Protein AF-A0A6I1W1C2-F1 (afdb_monomer_lite)

Radius of gyration: 15.59 Å; chains: 1; bounding box: 40×28×45 Å

Secondary structure (DSSP, 8-state):
-EEEE-SEE-HHHHHHHHTT-EEEEEESEE---HHHHHHHHHTGGGTGGGEEE--HHHHT-HHHHHHHT-------SEE-TT--EESSEETTTEE-S--TTHHHHHHHS--

Sequence (111 aa):
DLIMYSEVLQDSTFDLIDAGKMRFASGSSITLSERRNSDVFGNLERYKDKLVLRPQEISNHPEVVRRLGIIGINTALEFDIYGNVNSTHVCGTRMMNGIGGSGDFARNAHL

Structure (mmCIF, N/CA/C/O backbone):
data_AF-A0A6I1W1C2-F1
#
_entry.id   AF-A0A6I1W1C2-F1
#
loop_
_atom_site.group_PDB
_atom_site.id
_atom_site.type_symbol
_atom_site.label_atom_id
_atom_site.label_alt_id
_atom_site.label_comp_id
_atom_site.label_asym_id
_atom_site.label_entity_id
_atom_site.label_seq_id
_atom_site.pdbx_PDB_ins_code
_atom_site.Cartn_x
_atom_site.Cartn_y
_atom_site.Cartn_z
_atom_site.occupancy
_atom_site.B_iso_or_equiv
_atom_site.auth_seq_id
_a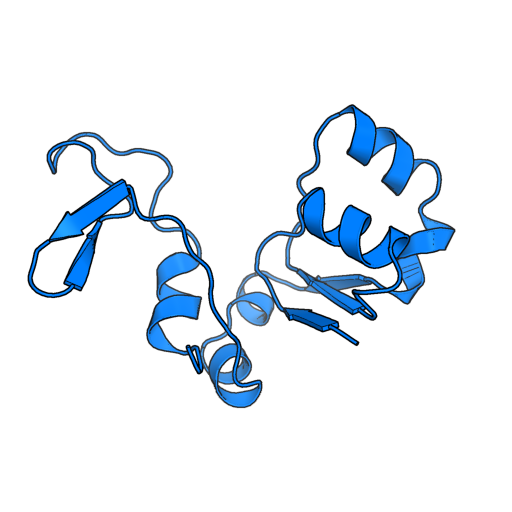tom_site.auth_comp_id
_atom_site.auth_asym_id
_atom_site.auth_atom_id
_atom_site.pdbx_PDB_model_num
ATOM 1 N N . ASP A 1 1 ? -16.269 7.513 -0.417 1.00 86.75 1 ASP A N 1
ATOM 2 C CA . ASP A 1 1 ? -16.072 6.301 0.395 1.00 86.75 1 ASP A CA 1
ATOM 3 C C . ASP A 1 1 ? -14.973 5.424 -0.169 1.00 86.75 1 ASP A C 1
ATOM 5 O O . ASP A 1 1 ? -15.239 4.556 -0.989 1.00 86.75 1 ASP A O 1
ATOM 9 N N . LEU A 1 2 ? -13.732 5.680 0.246 1.00 97.81 2 LEU A N 1
ATOM 10 C CA . LEU A 1 2 ? -12.572 4.854 -0.091 1.00 97.81 2 LEU A CA 1
ATOM 11 C C . LEU A 1 2 ? -12.383 3.739 0.945 1.00 97.81 2 LEU A C 1
ATOM 13 O O . LEU A 1 2 ? -12.714 3.908 2.122 1.00 97.81 2 LEU A O 1
ATOM 17 N N . ILE A 1 3 ? -11.820 2.618 0.503 1.00 98.31 3 ILE A N 1
ATOM 18 C CA . ILE A 1 3 ? -11.319 1.537 1.355 1.00 98.31 3 ILE A CA 1
ATOM 19 C C . ILE A 1 3 ? -9.901 1.233 0.891 1.00 98.31 3 ILE A C 1
ATOM 21 O O . ILE A 1 3 ? -9.654 1.156 -0.311 1.00 98.31 3 ILE A O 1
ATOM 25 N N . MET A 1 4 ? -8.986 1.048 1.835 1.00 98.62 4 MET A N 1
ATOM 26 C CA . MET A 1 4 ? -7.605 0.694 1.543 1.00 98.62 4 MET A CA 1
ATOM 27 C C . MET A 1 4 ? -7.337 -0.763 1.905 1.00 98.62 4 MET A C 1
ATOM 29 O O . MET A 1 4 ? -7.684 -1.225 2.993 1.00 98.62 4 MET A O 1
ATOM 33 N N . TYR A 1 5 ? -6.673 -1.466 0.996 1.00 98.69 5 TYR A N 1
ATOM 34 C CA . TYR A 1 5 ? -6.067 -2.765 1.241 1.00 98.69 5 TYR A CA 1
ATOM 35 C C . TYR A 1 5 ? -4.619 -2.682 0.755 1.00 98.69 5 TYR A C 1
ATOM 37 O O . TYR A 1 5 ? -4.382 -2.576 -0.444 1.00 98.69 5 TYR A O 1
ATOM 45 N N . SER A 1 6 ? -3.680 -2.616 1.695 1.00 98.12 6 SER A N 1
ATOM 46 C CA . SER A 1 6 ? -2.268 -2.288 1.460 1.00 98.12 6 SER A CA 1
ATOM 47 C C . SER A 1 6 ? -1.360 -3.220 2.270 1.00 98.12 6 SER A C 1
ATOM 49 O O . SER A 1 6 ? -1.830 -3.946 3.145 1.00 98.12 6 SER A O 1
ATOM 51 N N . GLU A 1 7 ? -0.054 -3.180 2.015 1.00 98.25 7 GLU A N 1
ATOM 52 C CA . GLU A 1 7 ? 0.962 -3.774 2.895 1.00 98.25 7 GLU A CA 1
ATOM 53 C C . GLU A 1 7 ? 1.239 -2.865 4.102 1.00 98.25 7 GLU A C 1
ATOM 55 O O . GLU A 1 7 ? 1.220 -3.310 5.250 1.00 98.25 7 GLU A O 1
ATOM 60 N N . VAL A 1 8 ? 1.440 -1.568 3.851 1.00 97.94 8 VAL A N 1
ATOM 61 C CA . VAL A 1 8 ? 1.824 -0.576 4.864 1.00 97.94 8 VAL A CA 1
ATOM 62 C C . VAL A 1 8 ? 0.798 0.549 4.907 1.00 97.94 8 VAL A C 1
ATOM 64 O O . VAL A 1 8 ? 0.391 1.076 3.867 1.00 97.94 8 VAL A O 1
ATOM 67 N N . LEU A 1 9 ? 0.396 0.936 6.117 1.00 98.44 9 LEU A N 1
ATOM 68 C CA . LEU A 1 9 ? -0.428 2.114 6.371 1.00 98.44 9 LEU A CA 1
ATOM 69 C C . LEU A 1 9 ? 0.471 3.283 6.784 1.00 98.44 9 LEU A C 1
ATOM 71 O O . LEU A 1 9 ? 1.155 3.221 7.808 1.00 98.44 9 LEU A O 1
ATOM 75 N N . GLN A 1 10 ? 0.465 4.337 5.973 1.00 98.44 10 GLN A N 1
ATOM 76 C CA . GLN A 1 10 ? 1.273 5.548 6.159 1.00 98.44 10 GLN A CA 1
ATOM 77 C C . GLN A 1 10 ? 0.415 6.750 6.573 1.00 98.44 10 GLN A C 1
ATOM 79 O O . GLN A 1 10 ? -0.812 6.650 6.597 1.00 98.44 10 GLN A O 1
ATOM 84 N N . ASP A 1 11 ? 1.045 7.898 6.848 1.00 98.50 11 ASP A N 1
ATOM 85 C CA . ASP A 1 11 ? 0.389 9.150 7.267 1.00 98.50 11 ASP A CA 1
ATOM 86 C C . ASP A 1 11 ? -0.856 9.491 6.435 1.00 98.50 11 ASP A C 1
ATOM 88 O O . ASP A 1 11 ? -1.915 9.780 6.991 1.00 98.50 11 ASP A O 1
ATOM 92 N N . SER A 1 12 ? -0.762 9.343 5.111 1.00 97.88 12 SER A N 1
ATOM 93 C CA . SER A 1 12 ? -1.852 9.618 4.167 1.00 97.88 12 SER A CA 1
ATOM 94 C C . SER A 1 12 ? -3.112 8.783 4.419 1.00 97.88 12 SER A C 1
ATOM 96 O O . SER A 1 12 ? -4.222 9.235 4.142 1.00 97.88 12 SER A O 1
ATOM 98 N N . THR A 1 13 ? -2.972 7.580 4.984 1.00 98.25 13 THR A N 1
ATOM 99 C CA . THR A 1 13 ? -4.113 6.741 5.386 1.00 98.25 13 THR A CA 1
ATOM 100 C C . THR A 1 13 ? -4.937 7.460 6.446 1.00 98.25 13 THR A C 1
ATOM 102 O O . THR A 1 13 ? -6.159 7.551 6.338 1.00 98.25 13 THR A O 1
ATOM 105 N N . PHE A 1 14 ? -4.257 8.012 7.449 1.00 98.31 14 PHE A N 1
ATOM 106 C CA . PHE A 1 14 ? -4.873 8.705 8.573 1.00 98.31 14 PHE A CA 1
ATOM 107 C C . PHE A 1 14 ? -5.381 10.086 8.167 1.00 98.31 14 PHE A C 1
ATOM 109 O O . PHE A 1 14 ? -6.489 10.443 8.554 1.00 98.31 14 PHE A O 1
ATOM 116 N N . ASP A 1 15 ? -4.659 10.800 7.298 1.00 98.25 15 ASP A N 1
ATOM 117 C CA . ASP A 1 15 ? -5.137 12.053 6.698 1.00 98.25 15 ASP A CA 1
ATOM 118 C C . ASP A 1 15 ? -6.482 11.852 5.979 1.00 98.25 15 ASP A C 1
ATOM 120 O O . ASP A 1 15 ? -7.412 12.647 6.127 1.00 98.25 15 ASP A O 1
ATOM 124 N N . LEU A 1 16 ? -6.619 10.759 5.219 1.00 98.31 16 LEU A N 1
ATOM 125 C CA . LEU A 1 16 ? -7.854 10.445 4.500 1.00 98.31 16 LEU A CA 1
ATOM 126 C C . LEU A 1 16 ? -8.982 9.974 5.426 1.00 98.31 16 LEU A C 1
ATOM 128 O O . LEU A 1 16 ? -10.150 10.241 5.126 1.00 98.31 16 LEU A O 1
ATOM 132 N N . ILE A 1 17 ? -8.665 9.285 6.527 1.00 98.06 17 ILE A N 1
ATOM 133 C CA . ILE A 1 17 ? -9.645 8.940 7.569 1.00 98.06 17 ILE A CA 1
ATOM 134 C C . ILE A 1 17 ? -10.149 10.219 8.248 1.00 98.06 17 ILE A C 1
ATOM 136 O O . ILE A 1 17 ? -11.360 10.406 8.380 1.00 98.06 17 ILE A O 1
ATOM 140 N N . ASP A 1 18 ? -9.239 11.115 8.631 1.00 97.62 18 ASP A N 1
ATOM 141 C CA . ASP A 1 18 ? -9.550 12.396 9.268 1.00 97.62 18 ASP A CA 1
ATOM 142 C C . ASP A 1 18 ? -10.408 13.286 8.361 1.00 97.62 18 ASP A C 1
ATOM 144 O O . ASP A 1 18 ? -11.364 13.907 8.825 1.00 97.62 18 ASP A O 1
ATOM 148 N N . ALA A 1 19 ? -10.127 13.289 7.055 1.00 98.00 19 ALA A N 1
ATOM 149 C CA . ALA A 1 19 ? -10.908 14.003 6.047 1.00 98.00 19 ALA A CA 1
ATOM 150 C C . ALA A 1 19 ? -12.268 13.348 5.719 1.00 98.00 19 ALA A C 1
ATOM 152 O O . ALA A 1 19 ? -12.997 13.845 4.854 1.00 98.00 19 ALA A O 1
ATOM 153 N N . GLY A 1 20 ? -12.603 12.209 6.338 1.00 97.44 20 GLY A N 1
ATOM 154 C CA . GLY A 1 20 ? -13.834 11.460 6.068 1.00 97.44 20 GLY A CA 1
ATOM 155 C C . GLY A 1 20 ? -13.897 10.861 4.658 1.00 97.44 20 GLY A C 1
ATOM 156 O O . GLY A 1 20 ? -14.981 10.582 4.148 1.00 97.44 20 GLY A O 1
ATOM 157 N N . LYS A 1 21 ? -12.751 10.698 3.986 1.00 98.25 21 LYS A N 1
ATOM 158 C CA . LYS A 1 21 ? -12.663 10.129 2.631 1.00 98.25 21 LYS A CA 1
ATOM 159 C C . LYS A 1 21 ? -12.393 8.629 2.656 1.00 98.25 21 LYS A C 1
ATOM 161 O O . LYS A 1 21 ? -12.901 7.923 1.783 1.00 98.25 21 LYS A O 1
ATOM 166 N N . MET A 1 22 ? -11.635 8.155 3.644 1.00 98.19 22 MET A N 1
ATOM 167 C CA . MET A 1 22 ? -11.330 6.742 3.874 1.00 98.19 22 MET A CA 1
ATOM 168 C C . MET A 1 22 ? -12.222 6.176 4.976 1.00 98.19 22 MET A C 1
ATOM 170 O O . MET A 1 22 ? -12.216 6.666 6.103 1.00 98.19 22 MET A O 1
ATOM 174 N N . ARG A 1 23 ? -12.972 5.123 4.651 1.00 98.19 23 ARG A N 1
ATOM 175 C CA . ARG A 1 23 ? -13.871 4.447 5.590 1.00 98.19 23 ARG A CA 1
ATOM 176 C C . ARG A 1 23 ? -13.154 3.379 6.407 1.00 98.19 23 ARG A C 1
ATOM 178 O O . ARG A 1 23 ? -13.481 3.187 7.571 1.00 98.19 23 ARG A O 1
ATOM 185 N N . PHE A 1 24 ? -12.227 2.655 5.784 1.00 98.56 24 PHE A N 1
ATOM 186 C CA . PHE A 1 24 ? -11.548 1.524 6.408 1.00 98.56 24 PHE A CA 1
ATOM 187 C C . PHE A 1 24 ? -10.197 1.254 5.739 1.00 98.56 24 PHE A C 1
ATOM 189 O O . PHE A 1 24 ? -10.085 1.412 4.521 1.00 98.56 24 PHE A O 1
ATOM 196 N N . ALA A 1 25 ? -9.199 0.815 6.505 1.00 98.56 25 ALA A N 1
ATOM 197 C CA . ALA A 1 25 ? -7.887 0.445 5.987 1.00 98.56 25 ALA A CA 1
ATOM 198 C C . ALA A 1 25 ? -7.384 -0.887 6.565 1.00 98.56 25 ALA A C 1
ATOM 200 O O . ALA A 1 25 ? -7.393 -1.121 7.773 1.00 98.56 25 ALA A O 1
ATOM 201 N N . SER A 1 26 ? -6.928 -1.764 5.676 1.00 98.75 26 SER A N 1
ATOM 202 C CA . SER A 1 26 ? -6.292 -3.041 5.990 1.00 98.75 26 SER A CA 1
ATOM 203 C C . SER A 1 26 ? -4.816 -2.977 5.615 1.00 98.75 26 SER A C 1
ATOM 205 O O . SER A 1 26 ? -4.501 -2.599 4.488 1.00 98.75 26 SER A O 1
ATOM 207 N N . GLY A 1 27 ? -3.940 -3.373 6.537 1.00 98.44 27 GLY A N 1
ATOM 208 C CA . GLY A 1 27 ? -2.485 -3.386 6.359 1.00 98.44 27 GLY A CA 1
ATOM 209 C C . GLY A 1 27 ? -1.822 -4.578 7.042 1.00 98.44 27 GLY A C 1
ATOM 210 O O . GLY A 1 27 ? -2.483 -5.323 7.761 1.00 98.44 27 GLY A O 1
ATOM 211 N N . SER A 1 28 ? -0.514 -4.738 6.867 1.00 98.56 28 SER A N 1
ATOM 212 C CA . SER A 1 28 ? 0.327 -5.581 7.727 1.00 98.56 28 SER A CA 1
ATOM 213 C C . SER A 1 28 ? 1.116 -4.770 8.747 1.00 98.56 28 SER A C 1
ATOM 215 O O . SER A 1 28 ? 1.451 -5.292 9.810 1.00 98.56 28 SER A O 1
ATOM 217 N N . SER A 1 29 ? 1.403 -3.504 8.455 1.00 98.12 29 SER A N 1
ATOM 218 C CA . SER A 1 29 ? 2.138 -2.620 9.356 1.00 98.12 29 SER A CA 1
ATOM 219 C C . SER A 1 29 ? 1.617 -1.185 9.300 1.00 98.12 29 SER A C 1
ATOM 221 O O . SER A 1 29 ? 0.922 -0.779 8.367 1.00 98.12 29 SER A O 1
ATOM 223 N N . ILE A 1 30 ? 1.952 -0.415 10.334 1.00 98.38 30 ILE A N 1
ATOM 224 C CA . ILE A 1 30 ? 1.734 1.031 10.410 1.00 98.38 30 ILE A CA 1
ATOM 225 C C . ILE A 1 30 ? 3.119 1.670 10.474 1.00 98.38 30 ILE A C 1
ATOM 227 O O . ILE A 1 30 ? 3.925 1.314 11.332 1.00 98.38 30 ILE A O 1
ATOM 231 N N . THR A 1 31 ? 3.422 2.580 9.554 1.00 97.69 31 THR A N 1
ATOM 232 C CA . THR A 1 31 ? 4.693 3.316 9.525 1.00 97.69 31 THR A CA 1
ATOM 233 C C . THR A 1 31 ? 4.390 4.787 9.339 1.00 97.69 31 THR A C 1
ATOM 235 O O . THR A 1 31 ? 3.947 5.206 8.272 1.00 97.69 31 THR A O 1
ATOM 238 N N . LEU A 1 32 ? 4.608 5.558 10.400 1.00 98.25 32 LEU A N 1
ATOM 239 C CA . LEU A 1 32 ? 4.168 6.943 10.495 1.00 98.25 32 LEU A CA 1
ATOM 240 C C . LEU A 1 32 ? 5.339 7.877 10.761 1.00 98.25 32 LEU A C 1
ATOM 242 O O . LEU A 1 32 ? 6.333 7.485 11.377 1.00 98.25 32 LEU A O 1
ATOM 246 N N . SER A 1 33 ? 5.191 9.135 10.349 1.00 98.44 33 SER A N 1
ATOM 247 C CA . SER A 1 33 ? 6.051 10.202 10.860 1.00 98.44 33 SER A CA 1
ATOM 248 C C . SER A 1 33 ? 5.889 10.331 12.376 1.00 98.44 33 SER A C 1
ATOM 250 O O . SER A 1 33 ? 4.834 10.024 12.927 1.00 98.44 33 SER A O 1
ATOM 252 N N . GLU A 1 34 ? 6.910 10.830 13.072 1.00 98.31 34 GLU A N 1
ATOM 253 C CA . GLU A 1 34 ? 6.902 10.949 14.539 1.00 98.31 34 GLU A CA 1
ATOM 254 C C . GLU A 1 34 ? 5.669 11.699 15.075 1.00 98.31 34 GLU A C 1
ATOM 256 O O . GLU A 1 34 ? 5.006 11.260 16.023 1.00 98.31 34 GLU A O 1
ATOM 261 N N . ARG A 1 35 ? 5.304 12.803 14.411 1.00 97.88 35 ARG A N 1
ATOM 262 C CA . ARG A 1 35 ? 4.119 13.596 14.750 1.00 97.88 35 ARG A CA 1
ATOM 263 C C . ARG A 1 35 ? 2.835 12.786 14.586 1.00 97.88 35 ARG A C 1
ATOM 265 O O . ARG A 1 35 ? 2.001 12.785 15.490 1.00 97.88 35 ARG A O 1
ATOM 272 N N . ARG A 1 36 ? 2.661 12.111 13.444 1.00 98.12 36 ARG A N 1
ATOM 273 C CA . ARG A 1 36 ? 1.439 11.345 13.168 1.00 98.12 36 ARG A CA 1
ATOM 274 C C . ARG A 1 36 ? 1.359 10.095 14.040 1.00 98.12 36 ARG A C 1
ATOM 276 O O . ARG A 1 36 ? 0.280 9.762 14.509 1.00 98.12 36 ARG A O 1
ATOM 283 N N . ASN A 1 37 ? 2.493 9.468 14.338 1.00 98.19 37 ASN A N 1
ATOM 284 C CA . ASN A 1 37 ? 2.589 8.352 15.270 1.00 98.19 37 ASN A CA 1
ATOM 285 C C . ASN A 1 37 ? 2.070 8.737 16.662 1.00 98.19 37 ASN A C 1
ATOM 287 O O . ASN A 1 37 ? 1.237 8.036 17.232 1.00 98.19 37 ASN A O 1
ATOM 291 N N . SER A 1 38 ? 2.518 9.885 17.177 1.00 98.00 38 SER A N 1
ATOM 292 C CA . SER A 1 38 ? 2.103 10.392 18.491 1.00 98.00 38 SER A CA 1
ATOM 293 C C . SER A 1 38 ? 0.601 10.696 18.545 1.00 98.00 38 SER A C 1
ATOM 295 O O . SER A 1 38 ? -0.060 10.349 19.520 1.00 98.00 38 SER A O 1
ATOM 297 N N . ASP A 1 39 ? 0.046 11.284 17.482 1.00 97.62 39 ASP A N 1
ATOM 298 C CA . ASP A 1 39 ? -1.392 11.550 17.360 1.00 97.62 39 ASP A CA 1
ATOM 299 C C . ASP A 1 39 ? -2.227 10.260 17.274 1.00 97.62 39 ASP A C 1
ATOM 301 O O . ASP A 1 39 ? -3.200 10.090 18.011 1.00 97.62 39 ASP A O 1
ATOM 305 N N . VAL A 1 40 ? -1.827 9.324 16.410 1.00 97.81 40 VAL A N 1
ATOM 306 C CA . VAL A 1 40 ? -2.566 8.078 16.165 1.00 97.81 40 VAL A CA 1
ATOM 307 C C . VAL A 1 40 ? -2.569 7.182 17.392 1.00 97.81 40 VAL A C 1
ATOM 309 O O . VAL A 1 40 ? -3.635 6.758 17.833 1.00 97.81 40 VAL A O 1
ATOM 312 N N . PHE A 1 41 ? -1.399 6.898 17.965 1.00 97.31 41 PHE A N 1
ATOM 313 C CA . PHE A 1 41 ? -1.304 5.995 19.110 1.00 97.31 41 PHE A CA 1
ATOM 314 C C . PHE A 1 41 ? -1.712 6.668 20.425 1.00 97.31 41 PHE A C 1
ATOM 316 O O . PHE A 1 41 ? -2.195 5.978 21.321 1.00 97.31 41 PHE A O 1
ATOM 323 N N . GLY A 1 42 ? -1.613 7.999 20.526 1.00 97.75 42 GLY A N 1
ATOM 324 C CA . GLY A 1 42 ? -2.178 8.765 21.640 1.00 97.75 42 GLY A CA 1
ATOM 325 C C . GLY A 1 42 ? -3.712 8.789 21.650 1.00 97.75 42 GLY A C 1
ATOM 326 O O . GLY A 1 42 ? -4.311 8.897 22.716 1.00 97.75 42 GLY A O 1
ATOM 327 N N . ASN A 1 43 ? -4.349 8.629 20.484 1.00 96.50 43 ASN A N 1
ATOM 328 C CA . ASN A 1 43 ? -5.806 8.666 20.310 1.00 96.50 43 ASN A CA 1
ATOM 329 C C . ASN A 1 43 ? -6.348 7.407 19.608 1.00 96.50 43 ASN A C 1
ATOM 331 O O . ASN A 1 43 ? -7.268 7.490 18.792 1.00 96.50 43 ASN A O 1
ATOM 335 N N . LEU A 1 44 ? -5.786 6.232 19.910 1.00 96.88 44 LEU A N 1
ATOM 336 C CA .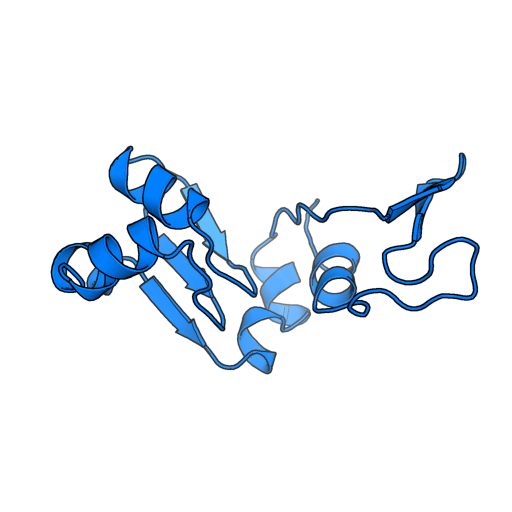 LEU A 1 44 ? -6.011 5.011 19.126 1.00 96.88 44 LEU A CA 1
ATOM 337 C C . LEU A 1 44 ? -7.491 4.624 18.978 1.00 96.88 44 LEU A C 1
ATOM 339 O O . LEU A 1 44 ? -7.898 4.168 17.910 1.00 96.88 44 LEU A O 1
ATOM 343 N N . GLU A 1 45 ? -8.317 4.849 20.002 1.00 97.62 45 GLU A N 1
ATOM 344 C CA . GLU A 1 45 ? -9.753 4.528 19.966 1.00 97.62 45 GLU A CA 1
ATOM 345 C C . GLU A 1 45 ? -10.516 5.278 18.856 1.00 97.62 45 GLU A C 1
ATOM 347 O O . GLU A 1 45 ? -11.552 4.800 18.407 1.00 97.62 45 GLU A O 1
ATOM 352 N N . ARG A 1 46 ? -9.989 6.400 18.337 1.00 97.19 46 ARG A N 1
ATOM 353 C CA . ARG A 1 46 ? -10.562 7.127 17.185 1.00 97.19 46 ARG A CA 1
ATOM 354 C C . ARG A 1 46 ? -10.395 6.392 15.845 1.00 97.19 46 ARG A C 1
ATOM 356 O O . ARG A 1 46 ? -11.125 6.676 14.883 1.00 97.19 46 ARG A O 1
ATOM 363 N N . TYR A 1 47 ? -9.387 5.527 15.762 1.00 98.12 47 TYR A N 1
ATOM 364 C CA . TYR A 1 47 ? -8.956 4.857 14.533 1.00 98.12 47 TYR A CA 1
ATOM 365 C C . TYR A 1 47 ? -9.168 3.343 14.581 1.00 98.12 47 TYR A C 1
ATOM 367 O O . TYR A 1 47 ? -9.277 2.705 13.539 1.00 98.12 47 TYR A O 1
ATOM 375 N N . LYS A 1 48 ? -9.223 2.757 15.776 1.00 97.56 48 LYS A N 1
ATOM 376 C CA . LYS A 1 48 ? -9.263 1.310 16.013 1.00 97.56 48 LYS A CA 1
ATOM 377 C C . LYS A 1 48 ? -10.392 0.583 15.280 1.00 97.56 48 LYS A C 1
ATOM 379 O O . LYS A 1 48 ? -10.175 -0.517 14.789 1.00 97.56 48 LYS A O 1
ATOM 384 N N . ASP A 1 49 ? -11.568 1.189 15.168 1.00 98.00 49 ASP A N 1
ATOM 385 C CA . ASP A 1 49 ? -12.730 0.643 14.453 1.00 98.00 49 ASP A CA 1
ATOM 386 C C . ASP A 1 49 ? -12.614 0.743 12.919 1.00 98.00 49 ASP A C 1
ATOM 388 O O . ASP A 1 49 ? -13.393 0.130 12.188 1.00 98.00 49 ASP A O 1
ATOM 392 N N . LYS A 1 50 ? -11.621 1.484 12.421 1.00 98.31 50 LYS A N 1
ATOM 393 C CA . LYS A 1 50 ? -11.388 1.758 10.994 1.00 98.31 50 LYS A CA 1
ATOM 394 C C . LYS A 1 50 ? -10.169 1.029 10.439 1.00 98.31 50 LYS A C 1
ATOM 396 O O . LYS A 1 50 ? -9.853 1.196 9.261 1.00 98.31 50 LYS A O 1
ATOM 401 N N . LEU A 1 51 ? -9.470 0.258 11.271 1.00 98.38 51 LEU A N 1
ATOM 402 C CA . LEU A 1 51 ? -8.199 -0.369 10.934 1.00 98.38 51 LEU A CA 1
ATOM 403 C C . LEU A 1 51 ? -8.225 -1.873 11.195 1.00 98.38 51 LEU A C 1
ATOM 405 O O . LEU A 1 51 ? -8.852 -2.356 12.135 1.00 98.38 51 LEU A O 1
ATOM 409 N N . VAL A 1 52 ? -7.463 -2.616 10.397 1.00 98.69 52 VAL A N 1
ATOM 410 C CA . VAL A 1 52 ? -7.103 -4.004 10.700 1.00 98.69 52 VAL A CA 1
ATOM 411 C C . VAL A 1 52 ? -5.676 -4.288 10.257 1.00 98.69 52 VAL A C 1
ATOM 413 O O . VAL A 1 52 ? -5.285 -3.955 9.138 1.00 98.69 52 VAL A O 1
ATOM 416 N N . LEU A 1 53 ? -4.915 -4.935 11.140 1.00 98.69 53 LEU A N 1
ATOM 417 C CA . LEU A 1 53 ? -3.600 -5.474 10.820 1.00 98.69 53 LEU A CA 1
ATOM 418 C C . LEU A 1 53 ? -3.693 -6.980 10.592 1.00 98.69 53 LEU A C 1
ATOM 420 O O . LEU A 1 53 ? -4.359 -7.695 11.342 1.00 98.69 53 LEU A O 1
ATOM 424 N N . ARG A 1 54 ? -3.055 -7.451 9.524 1.00 98.62 54 ARG A N 1
ATOM 425 C CA . ARG A 1 54 ? -3.044 -8.848 9.081 1.00 98.62 54 ARG A CA 1
ATOM 426 C C . ARG A 1 54 ? -1.600 -9.316 8.912 1.00 98.62 54 ARG A C 1
ATOM 428 O O . ARG A 1 54 ? -0.725 -8.480 8.724 1.00 98.62 54 ARG A O 1
ATOM 435 N N . PRO A 1 55 ? -1.326 -10.628 8.933 1.00 98.62 55 PRO A N 1
ATOM 436 C CA . PRO A 1 55 ? -0.032 -11.129 8.484 1.00 98.62 55 PRO A CA 1
ATOM 437 C C . PRO A 1 55 ? 0.264 -10.669 7.051 1.00 98.62 55 PRO A C 1
ATOM 439 O O . PRO A 1 55 ? -0.658 -10.632 6.229 1.00 98.62 55 PRO A O 1
ATOM 442 N N . GLN A 1 56 ? 1.535 -10.393 6.743 1.00 98.25 56 GLN A N 1
ATOM 443 C CA . GLN A 1 56 ? 1.953 -9.948 5.407 1.00 98.25 56 GLN A CA 1
ATOM 444 C C . GLN A 1 56 ? 1.535 -10.928 4.299 1.00 98.25 56 GLN A C 1
ATOM 446 O O . GLN A 1 56 ? 1.146 -10.520 3.213 1.00 98.25 56 GLN A O 1
ATOM 451 N N . GLU A 1 57 ? 1.532 -12.231 4.600 1.00 98.12 57 GLU A N 1
ATOM 452 C CA . GLU A 1 57 ? 1.084 -13.277 3.674 1.00 98.12 57 GLU A CA 1
ATOM 453 C C . GLU A 1 57 ? -0.385 -13.101 3.274 1.00 98.12 57 GLU A C 1
ATOM 455 O O . GLU A 1 57 ? -0.756 -13.448 2.161 1.00 98.12 57 GLU A O 1
ATOM 460 N N . ILE A 1 58 ? -1.214 -12.530 4.155 1.00 98.56 58 ILE A N 1
ATOM 461 C CA . ILE A 1 58 ? -2.621 -12.243 3.875 1.00 98.56 58 ILE A CA 1
ATOM 462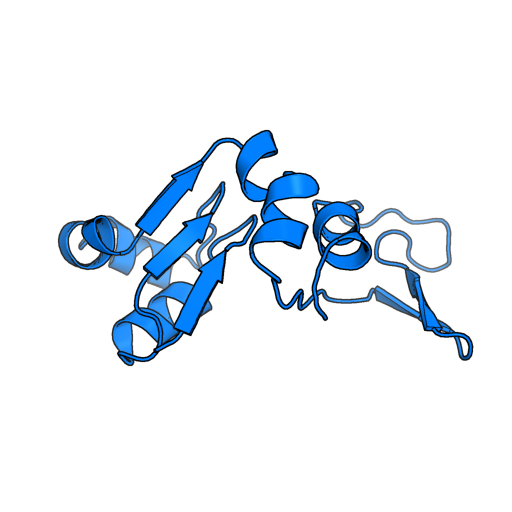 C C . ILE A 1 58 ? -2.771 -10.881 3.203 1.00 98.56 58 ILE A C 1
ATOM 464 O O . ILE A 1 58 ? -3.466 -10.802 2.194 1.00 98.56 58 ILE A O 1
ATOM 468 N N . SER A 1 59 ? -2.132 -9.824 3.724 1.00 98.44 59 SER A N 1
ATOM 469 C CA . SER A 1 59 ? -2.229 -8.477 3.132 1.00 98.44 59 SER A CA 1
ATOM 470 C C . SER A 1 59 ? -1.697 -8.409 1.704 1.00 98.44 59 SER A C 1
ATOM 472 O O . SER A 1 59 ? -2.139 -7.564 0.933 1.00 98.44 59 SER A O 1
ATOM 474 N N . ASN A 1 60 ? -0.776 -9.299 1.343 1.00 98.62 60 ASN A N 1
ATOM 475 C CA . ASN A 1 60 ? -0.165 -9.343 0.020 1.00 98.62 60 ASN A CA 1
ATOM 476 C C . ASN A 1 60 ? -0.613 -10.568 -0.784 1.00 98.62 60 ASN A C 1
ATOM 478 O O . ASN A 1 60 ? -0.090 -10.817 -1.867 1.00 98.62 60 ASN A O 1
ATOM 482 N N . HIS A 1 61 ? -1.569 -11.355 -0.277 1.00 98.69 61 HIS A N 1
ATOM 483 C CA . HIS A 1 61 ? -1.919 -12.623 -0.903 1.00 98.69 61 HIS A CA 1
ATOM 484 C C . HIS A 1 61 ? -2.431 -12.397 -2.340 1.00 98.69 61 HIS A C 1
ATOM 486 O O . HIS A 1 61 ? -3.478 -11.759 -2.501 1.00 98.69 61 HIS A O 1
ATOM 492 N N . PRO A 1 62 ? -1.794 -12.966 -3.387 1.00 98.56 62 PRO A N 1
ATOM 493 C CA . PRO A 1 62 ? -2.159 -12.723 -4.790 1.00 98.56 62 PRO A CA 1
ATOM 494 C C . PRO A 1 62 ? -3.643 -12.944 -5.090 1.00 98.56 62 PRO A C 1
ATOM 496 O O . PRO A 1 62 ? -4.295 -12.161 -5.777 1.00 98.56 62 PRO A O 1
ATOM 499 N N . GLU A 1 63 ? -4.187 -14.016 -4.519 1.00 98.62 63 GLU A N 1
ATOM 500 C CA . GLU A 1 63 ? -5.598 -14.372 -4.623 1.00 98.62 63 GLU A CA 1
ATOM 501 C C . GLU A 1 63 ? -6.515 -13.278 -4.055 1.00 98.62 63 GLU A C 1
ATOM 503 O O . GLU A 1 63 ? -7.474 -12.890 -4.717 1.00 98.62 63 GLU A O 1
ATOM 508 N N . VAL A 1 64 ? -6.191 -12.723 -2.883 1.00 98.62 64 VAL A N 1
ATOM 509 C CA . VAL A 1 64 ? -6.996 -11.679 -2.238 1.00 98.62 64 VAL A CA 1
ATOM 510 C C . VAL A 1 64 ? -6.869 -10.362 -2.995 1.00 98.62 64 VAL A C 1
ATOM 512 O O . VAL A 1 64 ? -7.887 -9.729 -3.276 1.00 98.62 64 VAL A O 1
ATOM 515 N N . VAL A 1 65 ? -5.647 -9.983 -3.384 1.00 98.69 65 VAL A N 1
ATOM 516 C CA . VAL A 1 65 ? -5.376 -8.782 -4.190 1.00 98.69 65 VAL A CA 1
ATOM 517 C C . VAL A 1 65 ? -6.214 -8.794 -5.470 1.00 98.69 65 VAL A C 1
ATOM 519 O O . VAL A 1 65 ? -6.915 -7.822 -5.769 1.00 98.69 65 VAL A O 1
ATOM 522 N N . ARG A 1 66 ? -6.214 -9.924 -6.185 1.00 98.62 66 ARG A N 1
ATOM 523 C CA . ARG A 1 66 ? -6.973 -10.089 -7.427 1.00 98.62 66 ARG A CA 1
ATOM 524 C C . ARG A 1 66 ? -8.476 -10.161 -7.199 1.00 98.62 66 ARG A C 1
ATOM 526 O O . ARG A 1 66 ? -9.229 -9.540 -7.943 1.00 98.62 66 ARG A O 1
ATOM 533 N N . ARG A 1 67 ? -8.925 -10.897 -6.177 1.00 98.62 67 ARG A N 1
ATOM 534 C CA . ARG A 1 67 ? -10.349 -11.040 -5.831 1.00 98.62 67 ARG A CA 1
ATOM 535 C C . ARG A 1 67 ? -10.978 -9.694 -5.474 1.00 98.62 67 ARG A C 1
ATOM 537 O O . ARG A 1 67 ? -12.121 -9.445 -5.845 1.00 98.62 67 ARG A O 1
ATOM 544 N N . LEU A 1 68 ? -10.248 -8.843 -4.754 1.00 98.38 68 LEU A N 1
ATOM 545 C CA . LEU A 1 68 ? -10.722 -7.521 -4.342 1.00 98.38 68 LEU A CA 1
ATOM 546 C C . LEU A 1 68 ? -10.604 -6.460 -5.444 1.00 98.38 68 LEU A C 1
ATOM 548 O O . LEU A 1 68 ? -11.178 -5.386 -5.290 1.00 98.38 68 LEU A O 1
ATOM 552 N N . GLY A 1 69 ? -9.885 -6.740 -6.537 1.00 98.12 69 GLY A N 1
ATOM 553 C CA . GLY A 1 69 ? -9.695 -5.788 -7.631 1.00 98.12 69 GLY A CA 1
ATOM 554 C C . GLY A 1 69 ? -8.946 -4.529 -7.188 1.00 98.12 69 GLY A C 1
ATOM 555 O O . GLY A 1 69 ? -9.384 -3.416 -7.469 1.00 98.12 69 GLY A O 1
ATOM 556 N N . ILE A 1 70 ? -7.847 -4.705 -6.450 1.00 98.44 70 ILE A N 1
ATOM 557 C CA . ILE A 1 70 ? -7.067 -3.596 -5.878 1.00 98.44 70 ILE A CA 1
ATOM 558 C C . ILE A 1 70 ? -6.516 -2.683 -6.981 1.00 98.44 70 ILE A C 1
ATOM 560 O O . ILE A 1 70 ? -6.112 -3.171 -8.029 1.00 98.44 70 IL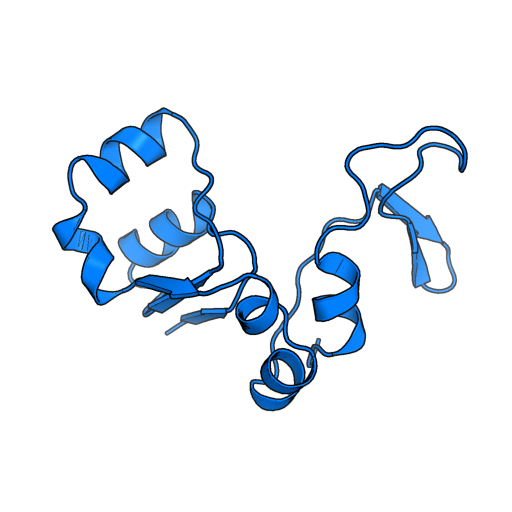E A O 1
ATOM 564 N N . ILE A 1 71 ? -6.464 -1.373 -6.722 1.00 98.56 71 ILE A N 1
ATOM 565 C CA . ILE A 1 71 ? -5.673 -0.414 -7.507 1.00 98.56 71 ILE A CA 1
ATOM 566 C C . ILE A 1 71 ? -4.326 -0.235 -6.796 1.00 98.56 71 ILE A C 1
ATOM 568 O O . ILE A 1 71 ? -4.279 0.294 -5.682 1.00 98.56 71 ILE A O 1
ATOM 572 N N . GLY A 1 72 ? -3.247 -0.715 -7.407 1.00 97.62 72 GLY A N 1
ATOM 573 C CA . GLY A 1 72 ? -1.888 -0.684 -6.884 1.00 97.62 72 GLY A CA 1
ATOM 574 C C . GLY A 1 72 ? -1.126 0.553 -7.349 1.00 97.62 72 GLY A C 1
ATOM 575 O O . GLY A 1 72 ? -0.763 0.676 -8.512 1.00 97.62 72 GLY A O 1
ATOM 576 N N . ILE A 1 73 ? -0.801 1.453 -6.421 1.00 97.81 73 ILE A N 1
ATOM 577 C CA . ILE A 1 73 ? 0.033 2.629 -6.704 1.00 97.81 73 ILE A CA 1
ATOM 578 C C . ILE A 1 73 ? 1.412 2.393 -6.090 1.00 97.81 73 ILE A C 1
ATOM 580 O O . ILE A 1 73 ? 1.555 2.403 -4.870 1.00 97.81 73 ILE A O 1
ATOM 584 N N . ASN A 1 74 ? 2.422 2.174 -6.935 1.00 96.19 74 ASN A N 1
ATOM 585 C CA . ASN A 1 74 ? 3.793 1.880 -6.516 1.00 96.19 74 ASN A CA 1
ATOM 586 C C . ASN A 1 74 ? 4.784 2.869 -7.136 1.00 96.19 74 ASN A C 1
ATOM 588 O O . ASN A 1 74 ? 4.640 3.274 -8.290 1.00 96.19 74 ASN A O 1
ATOM 592 N N . THR A 1 75 ? 5.818 3.229 -6.378 1.00 95.88 75 THR A N 1
ATOM 593 C CA . THR A 1 75 ? 6.890 4.110 -6.855 1.00 95.88 75 THR A CA 1
ATOM 594 C C . THR A 1 75 ? 7.920 3.314 -7.652 1.00 95.88 75 THR A C 1
ATOM 596 O O . THR A 1 75 ? 8.469 2.329 -7.158 1.00 95.88 75 THR A O 1
ATOM 599 N N . ALA A 1 76 ? 8.223 3.768 -8.867 1.00 96.38 76 ALA A N 1
ATOM 600 C CA . ALA A 1 76 ? 9.337 3.267 -9.666 1.00 96.38 76 ALA A CA 1
ATOM 601 C C . ALA A 1 76 ? 10.628 4.034 -9.340 1.00 96.38 76 ALA A C 1
ATOM 603 O O . ALA A 1 76 ? 10.588 5.245 -9.121 1.00 96.38 76 ALA A O 1
ATOM 604 N N . LEU A 1 77 ? 11.773 3.346 -9.356 1.00 96.69 77 LEU A N 1
ATOM 605 C CA . LEU A 1 77 ? 13.082 4.007 -9.363 1.00 96.69 77 LEU A CA 1
ATOM 606 C C . LEU A 1 77 ? 13.379 4.565 -10.762 1.00 96.69 77 LEU A C 1
ATOM 608 O O . LEU A 1 77 ? 13.787 5.712 -10.905 1.00 96.69 77 LEU A O 1
ATOM 612 N N . GLU A 1 78 ? 13.138 3.745 -11.783 1.00 97.94 78 GLU A N 1
ATOM 613 C CA . GLU A 1 78 ? 13.219 4.088 -13.204 1.00 97.94 78 GLU A CA 1
ATOM 614 C C . GLU A 1 78 ? 12.306 3.147 -14.010 1.00 97.94 78 GLU A C 1
ATOM 616 O O . GLU A 1 78 ? 11.908 2.079 -13.529 1.00 97.94 78 GLU A O 1
ATOM 621 N N . PHE A 1 79 ? 11.966 3.541 -15.235 1.00 98.31 79 PHE A N 1
ATOM 622 C CA . PHE A 1 79 ? 11.224 2.718 -16.188 1.00 98.31 79 PHE A CA 1
ATOM 623 C C . PHE A 1 79 ? 11.683 3.013 -17.617 1.00 98.31 79 PHE A C 1
ATOM 625 O O . PHE A 1 79 ? 12.208 4.094 -17.894 1.00 98.31 79 PHE A O 1
ATOM 632 N N . ASP A 1 80 ? 11.499 2.054 -18.521 1.00 98.38 80 ASP A N 1
ATOM 633 C CA . ASP A 1 80 ? 11.869 2.204 -19.930 1.00 98.38 80 ASP A CA 1
ATOM 634 C C . ASP A 1 80 ? 10.667 2.513 -20.839 1.00 98.38 80 ASP A C 1
ATOM 636 O O . ASP A 1 80 ? 9.508 2.526 -20.421 1.00 98.38 80 ASP A O 1
ATOM 640 N N . ILE A 1 81 ? 10.953 2.769 -22.118 1.00 98.44 81 ILE A N 1
ATOM 641 C CA . ILE A 1 81 ? 9.946 3.110 -23.135 1.00 98.44 81 ILE A CA 1
ATOM 642 C C . ILE A 1 81 ? 8.975 1.965 -23.465 1.00 98.44 8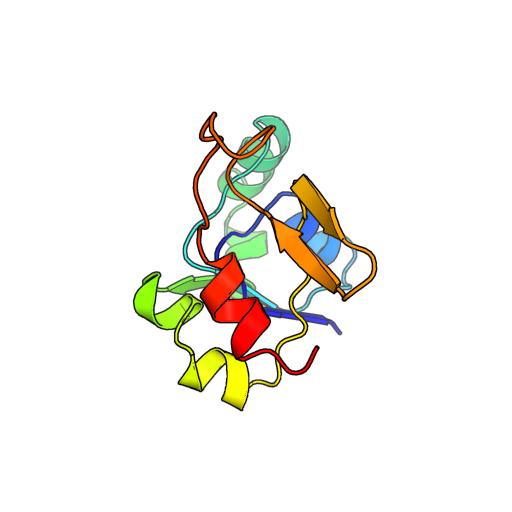1 ILE A C 1
ATOM 644 O O . ILE A 1 81 ? 7.974 2.199 -24.140 1.00 98.44 81 ILE A O 1
ATOM 648 N N . TYR A 1 82 ? 9.256 0.742 -23.012 1.00 98.56 82 TYR A N 1
ATOM 649 C CA . TYR A 1 82 ? 8.387 -0.424 -23.177 1.00 98.56 82 TYR A CA 1
ATOM 650 C C . TYR A 1 82 ? 7.564 -0.719 -21.917 1.00 98.56 82 TYR A C 1
ATOM 652 O O . TYR A 1 82 ? 6.782 -1.669 -21.907 1.00 98.56 82 TYR A O 1
ATOM 660 N N . GLY A 1 83 ? 7.701 0.105 -20.873 1.00 97.81 83 GLY A N 1
ATOM 661 C CA . GLY A 1 83 ? 6.941 -0.005 -19.634 1.00 97.81 83 GLY A CA 1
ATOM 662 C C . GLY A 1 83 ? 7.529 -0.987 -18.623 1.00 97.81 83 GLY A C 1
ATOM 663 O O . GLY A 1 83 ? 6.846 -1.324 -17.656 1.00 97.81 83 GLY A O 1
ATOM 664 N N . ASN A 1 84 ? 8.772 -1.448 -18.800 1.00 98.31 84 ASN A N 1
ATOM 665 C CA . ASN A 1 84 ? 9.431 -2.233 -17.757 1.00 98.31 84 ASN A CA 1
ATOM 666 C C . ASN A 1 84 ? 9.817 -1.317 -16.596 1.00 98.31 84 ASN A C 1
ATOM 668 O O . ASN A 1 84 ? 10.293 -0.203 -16.810 1.00 98.31 84 ASN A O 1
ATOM 672 N N . VAL A 1 85 ? 9.644 -1.804 -15.368 1.00 98.25 85 VAL A N 1
ATOM 673 C CA . VAL A 1 85 ? 9.876 -1.030 -14.144 1.00 98.25 85 VAL A CA 1
ATOM 674 C C . VAL A 1 85 ? 11.015 -1.641 -13.340 1.00 98.25 85 VAL A C 1
ATOM 676 O O . VAL A 1 85 ? 11.035 -2.845 -13.082 1.00 98.25 85 VAL A O 1
ATOM 679 N N . ASN A 1 86 ? 11.930 -0.790 -12.886 1.00 97.75 86 ASN A N 1
ATOM 680 C CA . ASN A 1 86 ? 12.935 -1.122 -11.887 1.00 97.75 86 ASN A CA 1
ATOM 681 C C . ASN A 1 86 ? 12.572 -0.430 -10.566 1.00 97.75 86 ASN A C 1
ATOM 683 O O . ASN A 1 86 ? 12.374 0.783 -10.517 1.00 97.75 86 ASN A O 1
ATOM 687 N N . SER A 1 87 ? 12.496 -1.206 -9.487 1.00 96.56 87 SER A N 1
ATOM 688 C CA . SER A 1 87 ? 12.199 -0.732 -8.128 1.00 96.56 87 SER A CA 1
ATOM 689 C C . SER A 1 87 ? 13.343 -0.971 -7.135 1.00 96.56 87 SER A C 1
ATOM 691 O O . SER A 1 87 ? 13.190 -0.695 -5.948 1.00 96.56 87 SER A O 1
ATOM 693 N N . THR A 1 88 ? 14.492 -1.492 -7.584 1.00 97.12 88 THR A N 1
ATOM 694 C CA . THR A 1 88 ? 15.489 -2.078 -6.670 1.00 97.12 88 THR A CA 1
ATOM 695 C C . THR A 1 88 ? 16.920 -1.595 -6.861 1.00 97.12 88 THR A C 1
ATOM 697 O O . THR A 1 88 ? 17.580 -1.348 -5.854 1.00 97.12 88 THR A O 1
ATOM 700 N N . HIS A 1 89 ? 17.424 -1.460 -8.092 1.00 98.06 89 HIS A N 1
ATOM 701 C CA . HIS A 1 89 ? 18.861 -1.267 -8.325 1.00 98.06 89 HIS A CA 1
ATOM 702 C C . HIS A 1 89 ? 19.169 0.031 -9.066 1.00 98.06 89 HIS A C 1
ATOM 704 O O . HIS A 1 89 ? 18.838 0.166 -10.240 1.00 98.06 89 HIS A O 1
ATOM 710 N N . VAL A 1 90 ? 19.901 0.953 -8.439 1.00 96.94 90 VAL A N 1
ATOM 711 C CA . VAL A 1 90 ? 20.406 2.151 -9.126 1.00 96.94 90 VAL A CA 1
ATOM 712 C C . VAL A 1 90 ? 21.487 1.735 -10.118 1.00 96.94 90 VAL A C 1
ATOM 714 O O . VAL A 1 90 ? 22.470 1.088 -9.734 1.00 96.94 90 VAL A O 1
ATOM 717 N N . CYS A 1 91 ? 21.315 2.117 -11.386 1.00 96.25 91 CYS A N 1
ATOM 718 C CA . CYS A 1 91 ? 22.205 1.739 -12.489 1.00 96.25 91 CYS A CA 1
ATOM 719 C C . CYS A 1 91 ? 22.447 0.215 -12.559 1.00 96.25 91 CYS A C 1
ATOM 721 O O . CYS A 1 91 ? 23.565 -0.230 -12.819 1.00 96.25 91 CYS A O 1
ATOM 723 N N . GLY A 1 92 ? 21.429 -0.587 -12.227 1.00 96.12 92 GLY A N 1
ATOM 724 C CA . GLY A 1 92 ? 21.454 -2.050 -12.334 1.00 96.12 92 GLY A CA 1
ATOM 725 C C . GLY A 1 92 ? 22.344 -2.806 -11.340 1.00 96.12 92 GLY A C 1
ATOM 726 O O . GLY A 1 92 ? 22.419 -4.026 -11.423 1.00 96.12 92 GLY A O 1
ATOM 727 N N . THR A 1 93 ? 23.023 -2.134 -10.403 1.00 95.62 93 THR A N 1
ATOM 728 C CA . THR A 1 93 ? 24.040 -2.792 -9.550 1.00 95.62 93 THR A CA 1
ATOM 729 C C . THR A 1 93 ? 23.969 -2.434 -8.072 1.00 95.62 93 THR A C 1
ATOM 731 O O . THR A 1 93 ? 24.347 -3.248 -7.232 1.00 95.62 93 THR A O 1
ATOM 734 N N . ARG A 1 94 ? 23.475 -1.243 -7.716 1.00 95.50 94 ARG A N 1
ATOM 735 C CA . ARG A 1 94 ? 23.408 -0.805 -6.315 1.00 95.50 94 ARG A CA 1
ATOM 736 C C . ARG A 1 94 ? 22.007 -0.996 -5.756 1.00 95.50 94 ARG A C 1
ATOM 738 O O . ARG A 1 94 ? 21.104 -0.251 -6.127 1.00 95.50 94 ARG A O 1
ATOM 745 N N . MET A 1 95 ? 21.856 -1.983 -4.875 1.00 95.94 95 MET A N 1
ATOM 746 C CA . MET A 1 95 ? 20.604 -2.267 -4.174 1.00 95.94 95 MET A CA 1
ATOM 747 C C . MET A 1 95 ? 20.155 -1.066 -3.331 1.00 95.94 95 MET A C 1
ATOM 749 O O . MET A 1 95 ? 20.958 -0.474 -2.612 1.00 95.94 95 MET A O 1
ATOM 753 N N . MET A 1 96 ? 18.864 -0.751 -3.415 1.00 94.88 96 MET A N 1
ATOM 754 C CA . MET A 1 96 ? 18.167 0.199 -2.549 1.00 94.88 96 MET A CA 1
ATOM 755 C C . MET A 1 96 ? 17.542 -0.549 -1.360 1.00 94.88 96 MET A C 1
ATOM 757 O O . MET A 1 96 ? 18.263 -1.110 -0.542 1.00 94.88 96 MET A O 1
ATOM 761 N N . ASN A 1 97 ? 16.208 -0.599 -1.272 1.00 91.31 97 ASN A N 1
ATOM 762 C CA . ASN A 1 97 ? 15.492 -1.236 -0.159 1.00 91.31 97 ASN A CA 1
ATOM 763 C C . ASN A 1 97 ? 15.108 -2.700 -0.442 1.00 91.31 97 ASN A C 1
ATOM 765 O O . ASN A 1 97 ? 14.899 -3.475 0.485 1.00 91.31 97 ASN A O 1
ATOM 769 N N . GLY A 1 98 ? 15.001 -3.072 -1.722 1.00 91.75 98 GLY A N 1
ATOM 770 C CA . GLY A 1 98 ? 14.431 -4.343 -2.174 1.00 91.75 98 GLY A CA 1
ATOM 771 C C . GLY A 1 98 ? 13.068 -4.162 -2.845 1.00 91.75 98 GLY A C 1
ATOM 772 O O . GLY A 1 98 ? 12.547 -3.053 -2.933 1.00 91.75 98 GLY A O 1
ATOM 773 N N . ILE A 1 99 ? 12.512 -5.256 -3.372 1.00 93.38 99 ILE A N 1
ATOM 774 C CA . ILE A 1 99 ? 11.272 -5.223 -4.168 1.00 93.38 99 ILE A CA 1
ATOM 775 C C . ILE A 1 99 ? 10.013 -5.002 -3.309 1.00 93.38 99 ILE A C 1
ATOM 777 O O . ILE A 1 99 ? 9.027 -4.456 -3.805 1.00 93.38 99 ILE A O 1
ATOM 781 N N . GLY A 1 100 ? 10.046 -5.399 -2.030 1.00 94.12 100 GLY A N 1
ATOM 782 C CA . GLY A 1 100 ? 8.881 -5.375 -1.135 1.00 94.12 100 GLY A CA 1
ATOM 783 C C . GLY A 1 100 ? 7.681 -6.130 -1.722 1.00 94.12 100 GLY A C 1
ATOM 784 O O . GLY A 1 100 ? 7.858 -7.022 -2.552 1.00 94.12 100 GLY A O 1
ATOM 785 N N . GLY A 1 101 ? 6.461 -5.728 -1.366 1.00 95.06 101 GLY A N 1
ATOM 786 C CA . GLY A 1 101 ? 5.232 -6.244 -1.979 1.00 95.06 101 GLY A CA 1
ATOM 787 C C . GLY A 1 101 ? 4.897 -5.682 -3.359 1.00 95.06 101 GLY A C 1
ATOM 788 O O . GLY A 1 101 ? 3.840 -6.003 -3.898 1.00 95.06 101 GLY A O 1
ATOM 789 N N . SER A 1 102 ? 5.751 -4.847 -3.969 1.00 95.56 102 SER A N 1
ATOM 790 C CA . SER A 1 102 ? 5.406 -4.190 -5.243 1.00 95.56 102 SER A CA 1
ATOM 791 C C . SER A 1 102 ? 5.042 -5.197 -6.341 1.00 95.56 102 SER A C 1
ATOM 793 O O . SER A 1 102 ? 4.108 -4.955 -7.102 1.00 95.56 102 SER A O 1
ATOM 795 N N . GLY A 1 103 ? 5.704 -6.359 -6.378 1.00 95.88 103 GLY A N 1
ATOM 796 C CA . GLY A 1 103 ? 5.379 -7.451 -7.300 1.00 95.88 103 GLY A CA 1
ATOM 797 C C . GLY A 1 103 ? 4.052 -8.152 -6.994 1.00 95.88 103 GLY A C 1
ATOM 798 O O . GLY A 1 103 ? 3.316 -8.480 -7.929 1.00 95.88 103 GLY A O 1
ATOM 799 N N . ASP A 1 104 ? 3.721 -8.336 -5.712 1.00 97.81 104 ASP A N 1
ATOM 800 C CA . ASP A 1 104 ? 2.472 -8.973 -5.273 1.00 97.81 104 ASP A CA 1
ATOM 801 C C . ASP A 1 104 ? 1.261 -8.165 -5.740 1.00 97.81 104 ASP A C 1
ATOM 803 O O . ASP A 1 104 ? 0.315 -8.719 -6.306 1.00 97.81 104 ASP A O 1
ATOM 807 N N . PHE A 1 105 ? 1.324 -6.841 -5.577 1.00 98.38 105 PHE A N 1
ATOM 808 C CA . PHE A 1 105 ? 0.269 -5.940 -6.025 1.00 98.38 105 PHE A CA 1
ATOM 809 C C . PHE A 1 105 ? 0.307 -5.728 -7.539 1.00 98.38 105 PHE A C 1
ATOM 811 O O . PHE A 1 105 ? -0.695 -5.991 -8.196 1.00 98.38 105 PHE A O 1
ATOM 818 N N . ALA A 1 106 ? 1.441 -5.339 -8.130 1.00 97.81 106 ALA A N 1
ATOM 819 C CA . ALA A 1 106 ? 1.505 -4.979 -9.553 1.00 97.81 106 ALA A CA 1
ATOM 820 C C . ALA A 1 106 ? 1.098 -6.121 -10.500 1.00 97.81 106 ALA A C 1
ATOM 822 O O . ALA A 1 106 ? 0.567 -5.874 -11.579 1.00 97.81 106 ALA A O 1
ATOM 823 N N . ARG A 1 107 ? 1.329 -7.385 -10.117 1.00 97.81 107 ARG A N 1
ATOM 824 C CA . ARG A 1 107 ? 0.927 -8.542 -10.932 1.00 97.81 107 ARG A CA 1
ATOM 825 C C . ARG A 1 107 ? -0.562 -8.874 -10.820 1.00 97.81 107 ARG A C 1
ATOM 827 O O . ARG A 1 107 ? -1.125 -9.417 -11.770 1.00 97.81 107 ARG A O 1
ATOM 834 N N . ASN A 1 108 ? -1.163 -8.649 -9.655 1.00 98.50 108 ASN A N 1
ATOM 835 C CA . ASN A 1 108 ? -2.476 -9.201 -9.308 1.00 98.50 108 ASN A CA 1
ATOM 836 C C . ASN A 1 108 ? -3.566 -8.134 -9.152 1.00 98.50 108 ASN A C 1
ATOM 838 O O . ASN A 1 108 ? -4.737 -8.490 -9.026 1.00 98.50 108 ASN A O 1
ATOM 842 N N . ALA A 1 109 ? -3.196 -6.855 -9.154 1.00 97.88 109 ALA A N 1
ATOM 843 C CA . ALA A 1 109 ? -4.103 -5.722 -9.093 1.00 97.88 109 ALA A CA 1
ATOM 844 C C . ALA 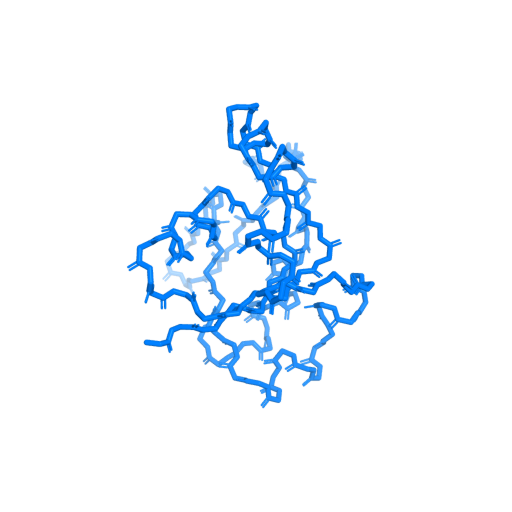A 1 109 ? -5.033 -5.656 -10.314 1.00 97.88 109 ALA A C 1
ATOM 846 O O . ALA A 1 109 ? -4.762 -6.210 -11.382 1.00 97.88 109 ALA A O 1
ATOM 847 N N . HIS A 1 110 ? -6.153 -4.959 -10.140 1.00 98.25 110 HIS A N 1
ATOM 848 C CA . HIS A 1 110 ? -7.000 -4.540 -11.249 1.00 98.25 110 HIS A CA 1
ATOM 849 C C . HIS A 1 110 ? -6.298 -3.491 -12.118 1.00 98.25 110 HIS A C 1
ATOM 851 O O . HIS A 1 110 ? -6.424 -3.546 -13.343 1.00 98.25 110 HIS A O 1
ATOM 857 N N . LEU A 1 111 ? -5.581 -2.565 -11.466 1.00 93.75 111 LEU A N 1
ATOM 858 C CA . LEU A 1 111 ? -4.802 -1.477 -12.058 1.00 93.75 111 LEU A CA 1
ATOM 859 C C . LEU A 1 111 ? -3.504 -1.268 -11.286 1.00 93.75 111 LEU A C 1
ATOM 861 O O . LEU A 1 111 ? -3.585 -1.299 -10.038 1.00 93.75 111 LEU A O 1
#

pLDDT: mean 97.52, std 1.71, range [86.75, 98.75]

Foldseek 3Di:
DDEEQAAEAEPVQVVCVVVVNYQAYEYQYYDYDPVSVCVCVVPVVSCVVRYDHDHSCVSLVLVVQQVVQADDDDDFPDADPVGDTHRAADVPHHGDPDDPSNVSNVVRHND